Protein AF-A0A3R5Z0T9-F1 (afdb_monomer)

Nearest PDB structures (foldseek):
  1n91-assembly1_A  TM=8.527E-01  e=8.417E-07  Escherichia coli O157:H7 str. EDL933
  1yh5-assembly1_A  TM=7.410E-01  e=4.390E-05  Escherichia coli O157:H7 str. EDL933
  8rua-assembly1_A  TM=6.007E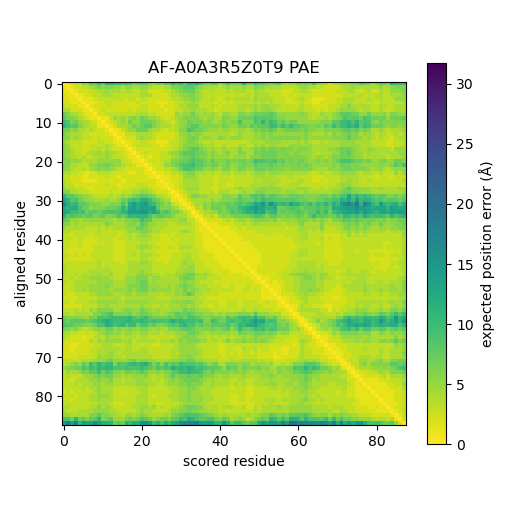-01  e=2.132E+00  Rhizobium etli
  8rug-assembly1_B  TM=5.991E-01  e=3.898E+00  Rhizobium etli
  8rua-assembly1_B  TM=6.017E-01  e=3.898E+00  Rhizobium etli

Radius of gyration: 11.54 Å; Cα contacts (8 Å, |Δi|>4): 164; chains: 1; bounding box: 27×25×27 Å

Organism: NCBI:txid139438

Solvent-accessible surface area (backbone atoms only — not comparable to full-atom values): 4859 Å² total; per-residue (Å²): 85,80,49,67,34,34,51,41,68,69,32,96,58,62,24,43,67,58,71,49,96,94,24,53,20,33,30,26,49,20,65,102,50,91,64,33,57,53,54,37,48,34,52,50,49,18,66,55,71,73,44,58,59,87,36,37,44,76,79,41,38,93,90,47,50,54,30,33,34,34,37,68,60,102,65,54,72,65,56,53,52,49,46,41,59,76,41,92

Mean predicted aligned error: 4.46 Å

InterPro domains:
  IPR003746 Protein of unknown function DUF167 [MF_00634] (1-86)
  IPR003746 Protein of unknown function DUF167 [PF02594] (3-72)
  IPR003746 Protein of unknown function DUF167 [PTHR13420] (3-87)
  IPR003746 Protein of unknown function DUF167 [SM01152] (1-73)
  IPR003746 Protein of unknown function DUF167 [TIGR00251] (1-71)
  IPR036591 YggU-like superfamily [G3DSA:3.30.1200.10] (1-87)
  IPR036591 YggU-like superfamily [SSF69786] (3-73)

Structure (mmCIF, N/CA/C/O backbone):
data_AF-A0A3R5Z0T9-F1
#
_entry.id   AF-A0A3R5Z0T9-F1
#
loop_
_atom_site.group_PDB
_atom_site.id
_atom_site.type_symbol
_atom_site.label_atom_id
_atom_site.label_alt_id
_atom_site.label_comp_id
_atom_site.label_asym_id
_atom_site.label_entity_id
_atom_site.label_seq_id
_atom_site.pdbx_PDB_ins_code
_atom_site.Cartn_x
_atom_site.Cartn_y
_atom_site.Cartn_z
_atom_site.occupancy
_atom_site.B_iso_or_equiv
_atom_site.auth_seq_id
_atom_site.auth_comp_id
_atom_site.auth_asym_id
_atom_site.auth_atom_id
_atom_site.pdbx_PDB_model_num
ATOM 1 N N . MET A 1 1 ? -13.350 9.317 -3.297 1.00 87.75 1 MET A N 1
ATOM 2 C CA . MET A 1 1 ? -12.365 10.385 -2.986 1.00 87.75 1 MET A CA 1
ATOM 3 C C . MET A 1 1 ? -11.029 10.101 -3.668 1.00 87.75 1 MET A C 1
ATOM 5 O O . MET A 1 1 ? -10.703 8.933 -3.825 1.00 87.75 1 MET A O 1
ATOM 9 N N . LYS A 1 2 ? -10.257 11.118 -4.088 1.00 90.19 2 LYS A N 1
ATOM 10 C CA . LYS A 1 2 ? -8.962 10.930 -4.778 1.00 90.19 2 LYS A CA 1
ATOM 11 C C . LYS A 1 2 ? -7.784 11.221 -3.846 1.00 90.19 2 LYS A C 1
ATOM 13 O O . LYS A 1 2 ? -7.793 12.235 -3.164 1.00 90.19 2 LYS A O 1
ATOM 18 N N . PHE A 1 3 ? -6.774 10.355 -3.849 1.00 90.12 3 PHE A N 1
ATOM 19 C CA . PHE A 1 3 ? -5.580 10.445 -3.010 1.00 90.12 3 PHE A CA 1
ATOM 20 C C . PHE A 1 3 ? -4.312 10.252 -3.849 1.00 90.12 3 PHE A C 1
ATOM 22 O O . PHE A 1 3 ? -4.218 9.323 -4.656 1.00 90.12 3 PHE A O 1
ATOM 29 N N . HIS A 1 4 ? -3.334 11.144 -3.689 1.00 91.19 4 HIS A N 1
ATOM 30 C CA . HIS A 1 4 ? -2.120 11.170 -4.509 1.00 91.19 4 HIS A CA 1
ATOM 31 C C . HIS A 1 4 ? -0.920 10.630 -3.741 1.00 91.19 4 HIS A C 1
ATOM 33 O O . HIS A 1 4 ? -0.568 11.144 -2.683 1.00 91.19 4 HIS A O 1
ATOM 39 N N . VAL A 1 5 ? -0.246 9.628 -4.307 1.00 90.38 5 VAL A N 1
ATOM 40 C CA . VAL A 1 5 ? 0.899 8.980 -3.658 1.00 90.38 5 VAL A CA 1
ATOM 41 C C . VAL A 1 5 ? 2.042 8.705 -4.610 1.00 90.38 5 VAL A C 1
ATOM 43 O O . VAL A 1 5 ? 1.857 8.519 -5.815 1.00 90.38 5 VAL A O 1
ATOM 46 N N . TYR A 1 6 ? 3.241 8.643 -4.041 1.00 91.12 6 TYR A N 1
ATOM 47 C CA . TYR A 1 6 ? 4.434 8.209 -4.744 1.00 91.12 6 TYR A CA 1
ATOM 48 C C . TYR A 1 6 ? 4.732 6.746 -4.413 1.00 91.12 6 TYR A C 1
ATOM 50 O O . TYR A 1 6 ? 4.976 6.389 -3.263 1.00 91.12 6 TYR A O 1
ATOM 58 N N . ILE A 1 7 ? 4.726 5.888 -5.427 1.00 89.50 7 ILE A N 1
ATOM 59 C CA . ILE A 1 7 ? 4.949 4.452 -5.307 1.00 89.50 7 ILE A CA 1
ATOM 60 C C . ILE A 1 7 ? 6.379 4.109 -5.710 1.00 89.50 7 ILE A C 1
ATOM 62 O O . ILE A 1 7 ? 6.802 4.338 -6.844 1.00 89.50 7 ILE A O 1
ATOM 66 N N . GLN A 1 8 ? 7.105 3.482 -4.789 1.00 88.69 8 GLN A N 1
ATOM 67 C CA . GLN A 1 8 ? 8.413 2.892 -5.037 1.00 88.69 8 GLN A CA 1
ATOM 68 C C . GLN A 1 8 ? 8.287 1.356 -5.094 1.00 88.69 8 GLN A C 1
ATOM 70 O O . GLN A 1 8 ? 8.191 0.716 -4.041 1.00 88.69 8 GLN A O 1
ATOM 75 N N . PRO A 1 9 ? 8.254 0.747 -6.295 1.00 85.81 9 PRO A N 1
ATOM 76 C CA . PRO A 1 9 ? 8.229 -0.708 -6.444 1.00 85.81 9 PRO A CA 1
ATOM 77 C C . PRO A 1 9 ? 9.588 -1.343 -6.097 1.00 85.81 9 PRO A C 1
ATOM 79 O O . PRO A 1 9 ? 10.592 -0.646 -5.945 1.00 85.81 9 PRO A O 1
ATOM 82 N N . GLY A 1 10 ? 9.623 -2.676 -5.988 1.00 82.62 10 GLY A N 1
ATOM 83 C CA . GLY A 1 10 ? 10.857 -3.443 -5.756 1.00 82.62 10 GLY A CA 1
ATOM 84 C C . GLY A 1 10 ? 11.343 -3.472 -4.303 1.00 82.62 10 GLY A C 1
ATOM 85 O O . GLY A 1 10 ? 12.493 -3.813 -4.039 1.00 82.62 10 GLY A O 1
ATOM 86 N N . ALA A 1 11 ? 10.495 -3.114 -3.338 1.00 84.88 11 ALA A N 1
ATOM 87 C CA . ALA A 1 11 ? 10.861 -3.183 -1.927 1.00 84.88 11 ALA A CA 1
ATOM 88 C C . ALA A 1 11 ? 10.706 -4.603 -1.360 1.00 84.88 11 ALA A C 1
ATOM 90 O O . ALA A 1 11 ? 9.798 -5.335 -1.738 1.00 84.88 11 ALA A O 1
ATOM 91 N N . LYS A 1 12 ? 11.533 -4.979 -0.373 1.00 82.69 12 LYS A N 1
ATOM 92 C CA . LYS A 1 12 ? 11.384 -6.267 0.339 1.00 82.69 12 LYS A CA 1
ATOM 93 C C . LYS A 1 12 ? 10.072 -6.369 1.130 1.00 82.69 12 LYS A C 1
ATOM 95 O O . LYS A 1 12 ? 9.569 -7.466 1.347 1.00 82.69 12 LYS A O 1
ATOM 100 N N . LYS A 1 13 ? 9.537 -5.237 1.598 1.00 84.62 13 LYS A N 1
ATOM 101 C CA . LYS A 1 13 ? 8.284 -5.139 2.361 1.00 84.62 13 LYS A CA 1
ATOM 102 C C . LYS A 1 13 ? 7.507 -3.904 1.916 1.00 84.62 13 LYS A C 1
ATOM 104 O O . LYS A 1 13 ? 8.117 -2.864 1.662 1.00 84.62 13 LYS A O 1
ATOM 109 N N . SER A 1 14 ? 6.181 -4.017 1.860 1.00 89.12 14 SER A N 1
ATOM 110 C CA . SER A 1 14 ? 5.295 -2.881 1.588 1.00 89.12 14 SER A CA 1
ATOM 111 C C . SER A 1 14 ? 5.066 -2.053 2.851 1.00 89.12 14 SER A C 1
ATOM 113 O O . SER A 1 14 ? 4.780 -2.630 3.899 1.00 89.12 14 SER A O 1
ATOM 115 N N . GLY A 1 15 ? 5.159 -0.729 2.756 1.00 90.31 15 GLY A N 1
ATOM 116 C CA . GLY A 1 15 ? 4.984 0.164 3.900 1.00 90.31 15 GLY A CA 1
ATOM 117 C C . GLY A 1 15 ? 5.129 1.640 3.553 1.00 90.31 15 GLY A C 1
ATOM 118 O O . GLY A 1 15 ? 5.490 2.000 2.429 1.00 90.31 15 GLY A O 1
ATOM 119 N N . TYR A 1 16 ? 4.876 2.493 4.540 1.00 91.25 16 TYR A N 1
ATOM 120 C CA . TYR A 1 16 ? 5.231 3.906 4.448 1.00 91.25 16 TYR A CA 1
ATOM 121 C C . TYR A 1 16 ? 6.758 4.063 4.394 1.00 91.25 16 TYR A C 1
ATOM 123 O O . TYR A 1 16 ? 7.510 3.304 5.010 1.00 91.25 16 TYR A O 1
ATOM 131 N N . ALA A 1 17 ? 7.234 5.013 3.598 1.00 89.94 17 ALA A N 1
ATOM 132 C CA . ALA A 1 17 ? 8.656 5.293 3.421 1.00 89.94 17 ALA A CA 1
ATOM 133 C C . ALA A 1 17 ? 8.947 6.800 3.457 1.00 89.94 17 ALA A C 1
ATOM 135 O O . ALA A 1 17 ? 9.913 7.258 2.848 1.00 89.94 17 ALA A O 1
ATOM 136 N N . GLY A 1 18 ? 8.112 7.552 4.178 1.00 90.00 18 GLY A N 1
ATOM 137 C CA . GLY A 1 18 ? 8.233 8.996 4.333 1.00 90.00 18 GLY A CA 1
ATOM 138 C C . GLY A 1 18 ? 7.402 9.771 3.320 1.00 90.00 18 GLY A C 1
ATOM 139 O O . GLY A 1 18 ? 6.454 9.257 2.729 1.00 90.00 18 GLY A O 1
ATOM 140 N N . GLU A 1 19 ? 7.778 11.024 3.128 1.00 89.62 19 GLU A N 1
ATOM 141 C CA . GLU A 1 19 ? 7.196 11.907 2.128 1.00 89.62 19 GLU A CA 1
ATOM 142 C C . GLU A 1 19 ? 8.209 12.124 1.000 1.00 89.62 19 GLU A C 1
ATOM 144 O O . GLU A 1 19 ? 9.421 12.130 1.224 1.00 89.62 19 GLU A O 1
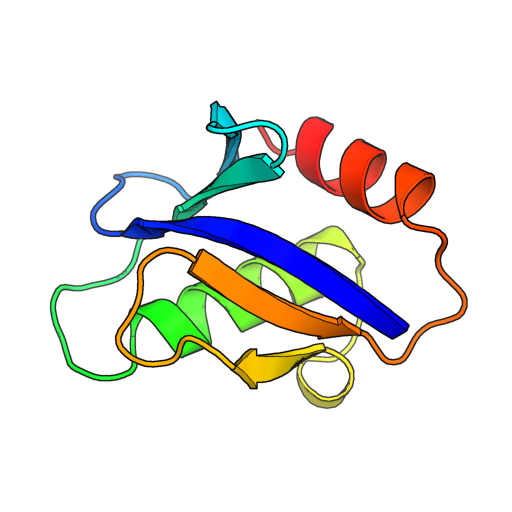ATOM 149 N N . PHE A 1 20 ? 7.726 12.248 -0.228 1.00 88.38 20 PHE A N 1
ATOM 150 C CA . PHE A 1 20 ? 8.535 12.562 -1.395 1.00 88.38 20 PHE A CA 1
ATOM 151 C C . PHE A 1 20 ? 7.778 13.561 -2.252 1.00 88.38 20 PHE A C 1
ATOM 153 O O . PHE A 1 20 ? 6.646 13.286 -2.651 1.00 88.38 20 PHE A O 1
ATOM 160 N N . ASP A 1 21 ? 8.407 14.700 -2.532 1.00 85.81 21 ASP A N 1
ATOM 161 C CA . ASP A 1 21 ? 7.823 15.753 -3.369 1.00 85.81 21 ASP A CA 1
ATOM 162 C C . ASP A 1 21 ? 6.457 16.247 -2.836 1.00 85.81 21 ASP A C 1
ATOM 164 O O . ASP A 1 21 ? 5.482 16.384 -3.574 1.00 85.81 21 ASP A O 1
ATOM 168 N N . GLY A 1 22 ? 6.347 16.405 -1.510 1.00 84.94 22 GLY A N 1
ATOM 169 C CA . GLY A 1 22 ? 5.106 16.815 -0.839 1.00 84.94 22 GLY A CA 1
ATOM 170 C C . GLY A 1 22 ? 3.991 15.759 -0.833 1.00 84.94 22 GLY A C 1
ATOM 171 O O . GLY A 1 22 ? 2.836 16.089 -0.577 1.00 84.94 22 GLY A O 1
ATOM 172 N N . LYS A 1 23 ? 4.290 14.494 -1.168 1.00 86.81 23 LYS A N 1
ATOM 173 C CA . LYS A 1 23 ? 3.313 13.391 -1.232 1.00 86.81 23 LYS A CA 1
ATOM 174 C C . LYS A 1 23 ? 3.769 12.186 -0.427 1.00 86.81 23 LYS A C 1
ATOM 176 O O . LYS A 1 23 ? 4.957 11.873 -0.363 1.00 86.81 23 LYS A O 1
ATOM 181 N N . ALA A 1 24 ? 2.817 11.432 0.117 1.00 89.62 24 ALA A N 1
ATOM 182 C CA . ALA A 1 24 ? 3.118 10.200 0.837 1.00 89.62 24 ALA A CA 1
ATOM 183 C C . ALA A 1 24 ? 3.853 9.200 -0.071 1.00 89.62 24 ALA A C 1
ATOM 185 O O . ALA A 1 24 ? 3.342 8.775 -1.115 1.00 89.62 24 ALA A O 1
ATOM 186 N N . LYS A 1 25 ? 5.058 8.808 0.344 1.00 91.88 25 LYS A N 1
ATOM 187 C CA . LYS A 1 25 ? 5.887 7.824 -0.341 1.00 91.88 25 LYS A CA 1
ATOM 188 C C . LYS A 1 25 ? 5.623 6.442 0.239 1.00 91.88 25 LYS A C 1
ATOM 190 O O . LYS A 1 25 ? 5.891 6.167 1.406 1.00 91.88 25 LYS A O 1
ATOM 195 N N . ILE A 1 26 ? 5.131 5.549 -0.610 1.00 90.94 26 ILE A N 1
ATOM 196 C CA . ILE A 1 26 ? 4.824 4.160 -0.282 1.00 90.94 26 ILE A CA 1
ATOM 197 C C . ILE A 1 26 ? 5.802 3.264 -1.021 1.00 90.94 26 ILE A C 1
ATOM 199 O O . ILE A 1 26 ? 5.879 3.274 -2.250 1.00 90.94 26 ILE A O 1
ATOM 203 N N . LYS A 1 27 ? 6.531 2.440 -0.277 1.00 91.12 27 LYS A N 1
ATOM 204 C CA . LYS A 1 27 ? 7.291 1.335 -0.859 1.00 91.12 27 LYS A CA 1
ATOM 205 C C . LYS A 1 27 ? 6.355 0.136 -0.981 1.00 91.12 27 LYS A C 1
ATOM 207 O O . LYS A 1 27 ? 5.626 -0.165 -0.039 1.00 91.12 27 LYS A O 1
ATOM 212 N N . VAL A 1 28 ? 6.352 -0.545 -2.121 1.00 89.25 28 VAL A N 1
ATOM 213 C CA . VAL A 1 28 ? 5.558 -1.766 -2.311 1.00 89.25 28 VAL A CA 1
ATOM 214 C C . VAL A 1 28 ? 6.445 -2.915 -2.759 1.00 89.25 28 VAL A C 1
ATOM 216 O O . VAL A 1 28 ? 7.305 -2.765 -3.632 1.00 89.25 28 VAL A O 1
ATOM 219 N N . ALA A 1 29 ? 6.222 -4.076 -2.152 1.00 87.88 29 ALA A N 1
ATOM 220 C CA . ALA A 1 29 ? 6.758 -5.336 -2.629 1.00 87.88 29 ALA A CA 1
ATOM 221 C C . ALA A 1 29 ? 5.946 -5.769 -3.851 1.00 87.88 29 ALA A C 1
ATOM 223 O O . ALA A 1 29 ? 4.906 -6.413 -3.732 1.00 87.88 29 ALA A O 1
ATOM 224 N N . ALA A 1 30 ? 6.398 -5.333 -5.023 1.00 83.19 30 ALA A N 1
ATOM 225 C CA . ALA A 1 30 ? 5.821 -5.693 -6.306 1.00 83.19 30 ALA A CA 1
ATOM 226 C C . ALA A 1 30 ? 6.914 -6.310 -7.191 1.00 83.19 30 ALA A C 1
ATOM 228 O O . ALA A 1 30 ? 7.990 -5.708 -7.291 1.00 83.19 30 ALA A O 1
ATOM 229 N N . PRO A 1 31 ? 6.666 -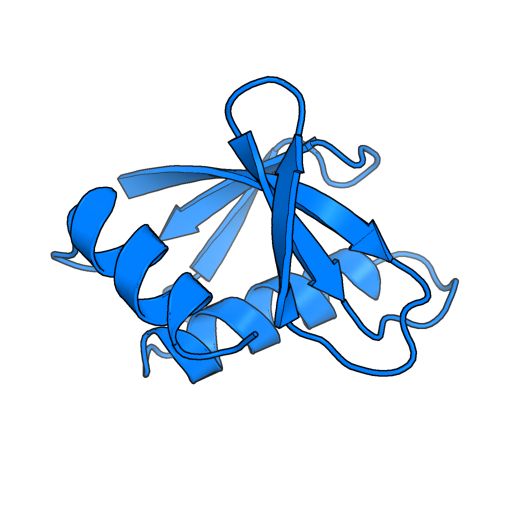7.474 -7.819 1.00 75.56 31 PRO A N 1
ATOM 230 C CA . PRO A 1 31 ? 7.557 -7.999 -8.847 1.00 75.56 31 PRO A CA 1
ATOM 231 C C . PRO A 1 31 ? 7.655 -7.030 -10.040 1.00 75.56 31 PRO A C 1
ATOM 233 O O . PRO A 1 31 ? 6.719 -6.260 -10.276 1.00 75.56 31 PRO A O 1
ATOM 236 N N . PRO A 1 32 ? 8.761 -7.061 -10.809 1.00 68.56 32 PRO A N 1
ATOM 237 C CA . PRO A 1 32 ? 8.989 -6.200 -11.972 1.00 68.56 32 PRO A CA 1
ATOM 238 C C . PRO A 1 32 ? 8.193 -6.676 -13.202 1.00 68.56 32 PRO A C 1
ATOM 240 O O . PRO A 1 32 ? 8.722 -6.752 -14.303 1.00 68.56 32 PRO A O 1
ATOM 243 N N . VAL A 1 33 ? 6.929 -7.046 -13.007 1.00 76.94 33 VAL A N 1
ATOM 244 C CA . VAL A 1 33 ? 6.013 -7.450 -14.077 1.00 76.94 33 VAL A CA 1
ATOM 245 C C . VAL A 1 33 ? 4.950 -6.374 -14.264 1.00 76.94 33 VAL A C 1
ATOM 247 O O . VAL A 1 33 ? 4.563 -5.683 -13.312 1.00 76.94 33 VAL A O 1
ATOM 250 N N . GLU A 1 34 ? 4.486 -6.219 -15.498 1.00 67.69 34 GLU A N 1
ATOM 251 C CA . GLU A 1 34 ? 3.496 -5.209 -15.854 1.00 67.69 34 GLU A CA 1
ATOM 252 C C . GLU A 1 34 ? 2.212 -5.390 -15.026 1.00 67.69 34 GLU A C 1
ATOM 254 O O . GLU A 1 34 ? 1.710 -6.497 -14.840 1.00 67.69 34 GLU A O 1
ATOM 259 N N . GLY A 1 35 ? 1.720 -4.304 -14.425 1.00 74.50 35 GLY A N 1
ATOM 260 C CA . GLY A 1 35 ? 0.523 -4.328 -13.576 1.00 74.50 35 GLY A CA 1
ATOM 261 C C . GLY A 1 35 ? 0.716 -4.819 -12.132 1.00 74.50 35 GLY A C 1
ATOM 262 O O . GLY A 1 35 ? -0.120 -4.501 -11.283 1.00 74.50 35 GLY A O 1
ATOM 263 N N . ALA A 1 36 ? 1.823 -5.477 -11.767 1.00 81.25 36 ALA A N 1
ATOM 264 C CA . ALA A 1 36 ? 2.022 -5.931 -10.381 1.00 81.25 36 ALA A CA 1
ATOM 265 C C . ALA A 1 36 ? 2.152 -4.780 -9.376 1.00 81.25 36 ALA A C 1
ATOM 267 O O . ALA A 1 36 ? 1.679 -4.875 -8.243 1.00 81.25 36 ALA A O 1
ATOM 268 N N . ALA A 1 37 ? 2.732 -3.653 -9.793 1.00 80.69 37 ALA A N 1
ATOM 269 C CA . ALA A 1 37 ? 2.761 -2.447 -8.973 1.00 80.69 37 ALA A CA 1
ATOM 270 C C . ALA A 1 37 ? 1.360 -1.846 -8.759 1.00 80.69 37 ALA A C 1
ATOM 272 O O . ALA A 1 37 ? 1.166 -1.092 -7.811 1.00 80.69 37 ALA A O 1
ATOM 273 N N . ASN A 1 38 ? 0.387 -2.115 -9.634 1.00 84.75 38 ASN A N 1
ATOM 274 C CA . ASN A 1 38 ? -0.996 -1.668 -9.448 1.00 84.75 38 ASN A CA 1
ATOM 275 C C . ASN A 1 38 ? -1.687 -2.539 -8.398 1.00 84.75 38 ASN A C 1
ATOM 277 O O . ASN A 1 38 ? -2.194 -2.014 -7.407 1.00 84.75 38 ASN A O 1
ATOM 281 N N . ASP A 1 39 ? -1.617 -3.862 -8.561 1.00 87.00 39 ASP A N 1
ATOM 282 C CA . ASP A 1 39 ? -2.213 -4.815 -7.619 1.00 87.00 39 ASP A CA 1
ATOM 283 C C . ASP A 1 39 ? -1.604 -4.689 -6.214 1.00 87.00 39 ASP A C 1
ATOM 285 O O . ASP A 1 39 ? -2.334 -4.638 -5.224 1.00 87.00 39 ASP A O 1
ATOM 289 N N . ALA A 1 40 ? -0.279 -4.535 -6.105 1.00 88.81 40 ALA A N 1
ATOM 290 C CA . ALA A 1 40 ? 0.392 -4.366 -4.818 1.00 88.81 40 ALA A CA 1
ATOM 291 C C . ALA A 1 40 ? -0.066 -3.102 -4.072 1.00 88.81 40 ALA A C 1
ATOM 293 O O . ALA A 1 40 ? -0.227 -3.134 -2.851 1.00 88.81 40 ALA A O 1
ATOM 294 N N . VAL A 1 41 ? -0.308 -2.005 -4.796 1.00 88.50 41 VAL A N 1
ATOM 295 C CA . VAL A 1 41 ? -0.826 -0.760 -4.215 1.00 88.50 41 VAL A CA 1
ATOM 296 C C . VAL A 1 41 ? -2.264 -0.961 -3.756 1.00 88.50 41 VAL A C 1
ATOM 298 O O . VAL A 1 41 ? -2.550 -0.751 -2.582 1.00 88.50 41 VAL A O 1
ATOM 301 N N . VAL A 1 42 ? -3.150 -1.458 -4.623 1.00 90.25 42 VAL A N 1
ATOM 302 C CA . VAL A 1 42 ? -4.552 -1.724 -4.258 1.00 90.25 42 VAL A CA 1
ATOM 303 C C . VAL A 1 42 ? -4.631 -2.633 -3.028 1.00 90.25 42 VAL A C 1
ATOM 305 O O . VAL A 1 42 ? -5.330 -2.315 -2.069 1.00 90.25 42 VAL A O 1
ATOM 308 N N . ARG A 1 43 ? -3.845 -3.719 -2.986 1.00 89.56 43 ARG A N 1
A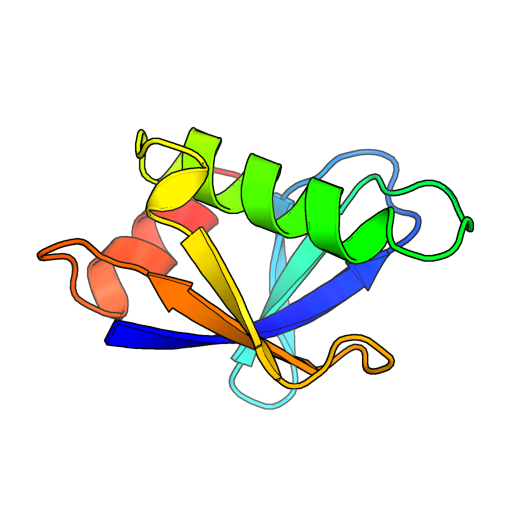TOM 309 C CA . ARG A 1 43 ? -3.769 -4.613 -1.819 1.00 89.56 43 ARG A CA 1
ATOM 310 C C . ARG A 1 43 ? -3.247 -3.919 -0.567 1.00 89.56 43 ARG A C 1
ATOM 312 O O . ARG A 1 43 ? -3.767 -4.179 0.518 1.00 89.56 43 ARG A O 1
ATOM 319 N N . PHE A 1 44 ? -2.219 -3.082 -0.690 1.00 90.25 44 PHE A N 1
ATOM 320 C CA . PHE A 1 44 ? -1.650 -2.359 0.443 1.00 90.25 44 PHE A CA 1
ATOM 321 C C . PHE A 1 44 ? -2.682 -1.420 1.073 1.00 90.25 44 PHE A C 1
ATOM 323 O O . PHE A 1 44 ? -2.887 -1.472 2.286 1.00 90.25 44 PHE A O 1
ATOM 330 N N . PHE A 1 45 ? -3.375 -0.623 0.260 1.00 89.75 45 PHE A N 1
ATOM 331 C CA . PHE A 1 45 ? -4.387 0.321 0.732 1.00 89.75 45 PHE A CA 1
ATOM 332 C C . PHE A 1 45 ? -5.626 -0.397 1.266 1.00 89.75 45 PHE A C 1
ATOM 334 O O . PHE A 1 45 ? -6.021 -0.134 2.398 1.00 89.75 45 PHE A O 1
ATOM 341 N N . ALA A 1 46 ? -6.163 -1.381 0.538 1.00 91.69 46 ALA A N 1
ATOM 342 C CA . ALA A 1 46 ? -7.296 -2.189 0.993 1.00 91.69 46 ALA A CA 1
ATOM 343 C C . ALA A 1 46 ? -7.025 -2.827 2.369 1.00 91.69 46 ALA A C 1
ATOM 345 O O . ALA A 1 46 ? -7.827 -2.710 3.293 1.00 91.69 46 ALA A O 1
ATOM 346 N N . LYS A 1 47 ? -5.839 -3.425 2.566 1.00 90.25 47 LYS A N 1
ATOM 347 C CA . LYS A 1 47 ? -5.464 -4.037 3.853 1.00 90.25 47 LYS A CA 1
ATOM 348 C C . LYS A 1 47 ? -5.225 -3.007 4.961 1.00 90.25 47 LYS A C 1
ATOM 350 O O . LYS A 1 47 ? -5.317 -3.356 6.136 1.00 90.25 47 LYS A O 1
ATOM 355 N N . THR A 1 48 ? -4.812 -1.790 4.621 1.00 90.38 48 THR A N 1
ATOM 356 C CA . THR A 1 48 ? -4.476 -0.729 5.590 1.00 90.38 48 THR A CA 1
ATOM 357 C C . THR A 1 48 ? -5.718 -0.013 6.078 1.00 90.38 48 THR A C 1
ATOM 359 O O . THR A 1 48 ? -5.887 0.148 7.281 1.00 90.38 48 THR A O 1
ATOM 362 N N . LEU A 1 49 ? -6.621 0.297 5.156 1.00 89.88 49 LEU A N 1
ATOM 363 C CA . LEU A 1 49 ? -7.896 0.942 5.437 1.00 89.88 49 LEU A CA 1
ATOM 364 C C . LEU A 1 49 ? -8.989 -0.061 5.840 1.00 89.88 49 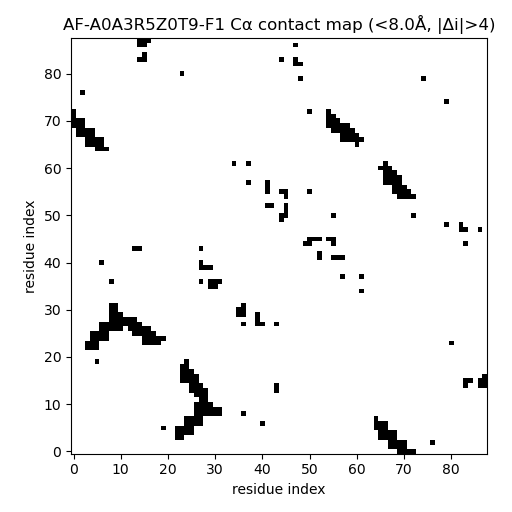LEU A C 1
ATOM 366 O O . LEU A 1 49 ? -10.097 0.343 6.159 1.00 89.88 49 LEU A O 1
ATOM 370 N N . LYS A 1 50 ? -8.683 -1.370 5.833 1.00 89.62 50 LYS A N 1
ATOM 371 C CA . LYS A 1 50 ? -9.646 -2.467 6.056 1.00 89.62 50 LYS A CA 1
ATOM 372 C C . LYS A 1 50 ? -10.859 -2.382 5.115 1.00 89.62 50 LYS A C 1
ATOM 374 O O . LYS A 1 50 ? -11.977 -2.703 5.499 1.00 89.62 50 LYS A O 1
ATOM 379 N N . LEU A 1 51 ? -10.610 -1.978 3.873 1.00 90.88 51 LEU A N 1
ATOM 380 C CA . LEU A 1 51 ? -11.615 -1.831 2.825 1.00 90.88 51 LEU A CA 1
ATOM 381 C C . LEU A 1 51 ? -11.552 -3.001 1.835 1.00 90.88 51 LEU A C 1
ATOM 383 O O . LEU A 1 51 ? -10.489 -3.611 1.661 1.00 90.88 51 LEU A O 1
ATOM 387 N N . PRO A 1 52 ? -12.660 -3.317 1.142 1.00 91.00 52 PRO A N 1
ATOM 388 C CA . PRO A 1 52 ? -12.624 -4.270 0.043 1.00 91.00 52 PRO A CA 1
ATOM 389 C C . PRO A 1 52 ? -11.769 -3.726 -1.111 1.00 91.00 52 PRO A C 1
ATOM 391 O O . PRO A 1 52 ? -11.692 -2.522 -1.342 1.00 91.00 52 PRO A O 1
ATOM 394 N N . LYS A 1 53 ? -11.146 -4.618 -1.894 1.00 88.19 53 LYS A N 1
ATOM 395 C CA . LYS A 1 53 ? -10.328 -4.216 -3.058 1.00 88.19 53 LYS A CA 1
ATOM 396 C C . LYS A 1 53 ? -11.117 -3.403 -4.090 1.00 88.19 53 LYS A C 1
ATOM 398 O O . LYS A 1 53 ? -10.528 -2.586 -4.780 1.00 88.19 53 LYS A O 1
ATOM 403 N N . SER A 1 54 ? -12.426 -3.629 -4.195 1.00 90.19 54 SER A N 1
ATOM 404 C CA . SER A 1 54 ? -13.319 -2.875 -5.080 1.00 90.19 54 SER A CA 1
ATOM 405 C C . SER A 1 54 ? -13.419 -1.395 -4.710 1.00 90.19 54 SER A C 1
ATOM 407 O O . SER A 1 54 ? -13.624 -0.581 -5.603 1.00 90.19 54 SER A O 1
ATOM 409 N N . ALA A 1 55 ? -13.226 -1.054 -3.432 1.00 90.69 55 ALA A N 1
ATOM 410 C CA . ALA A 1 55 ? -13.260 0.319 -2.939 1.00 90.69 55 ALA A CA 1
ATOM 411 C C . ALA A 1 55 ? -11.948 1.080 -3.181 1.00 90.69 55 ALA A C 1
ATOM 413 O O . ALA A 1 55 ? -11.870 2.260 -2.868 1.00 90.69 55 ALA A O 1
ATOM 414 N N . VAL A 1 56 ? -10.901 0.436 -3.711 1.00 92.00 56 VAL A N 1
ATOM 415 C CA . VAL A 1 56 ? -9.632 1.100 -4.032 1.00 92.00 56 VAL A CA 1
ATOM 416 C C . VAL A 1 56 ? -9.303 0.878 -5.501 1.00 92.00 56 VAL A C 1
ATOM 418 O O . VAL A 1 56 ? -9.016 -0.239 -5.930 1.00 92.00 56 VAL A O 1
ATOM 421 N N . ARG A 1 57 ? -9.285 1.956 -6.280 1.00 89.56 57 ARG A N 1
ATOM 422 C CA . ARG A 1 57 ? -8.931 1.941 -7.704 1.00 89.56 57 ARG A CA 1
ATOM 423 C C . ARG A 1 57 ? -7.800 2.903 -8.005 1.00 89.56 57 ARG A C 1
ATOM 425 O O . ARG A 1 57 ? -7.565 3.854 -7.277 1.00 89.56 57 ARG A O 1
ATOM 432 N N . ILE A 1 58 ? -7.078 2.652 -9.090 1.00 89.75 58 ILE A N 1
ATOM 433 C CA . ILE A 1 58 ? -6.077 3.587 -9.612 1.00 89.75 58 ILE A CA 1
ATOM 434 C C . ILE A 1 58 ? -6.735 4.325 -10.773 1.00 89.75 58 ILE A C 1
ATOM 436 O O . ILE A 1 58 ? -7.015 3.712 -11.799 1.00 89.75 58 ILE A O 1
ATOM 440 N N . CYS A 1 59 ? -6.988 5.623 -10.612 1.00 88.75 59 CYS A N 1
ATOM 441 C CA . CYS A 1 59 ? -7.550 6.460 -11.674 1.00 88.75 59 CYS A CA 1
ATOM 442 C C . CYS A 1 59 ? -6.485 6.946 -12.658 1.00 88.75 59 CYS A C 1
ATOM 444 O O . CYS A 1 59 ? -6.786 7.140 -13.831 1.00 88.75 59 CYS A O 1
ATOM 446 N N . ALA A 1 60 ? -5.253 7.176 -12.194 1.00 85.00 60 ALA A N 1
ATOM 447 C CA . ALA A 1 60 ? -4.178 7.695 -13.036 1.00 85.00 60 ALA A CA 1
ATOM 448 C C . ALA A 1 60 ? -2.795 7.246 -12.548 1.00 85.00 60 ALA A C 1
ATOM 450 O O . ALA A 1 60 ? -2.611 6.888 -11.381 1.00 85.00 60 ALA A O 1
ATOM 451 N N . GLY A 1 61 ? -1.812 7.290 -13.452 1.00 79.06 61 GLY A N 1
ATOM 452 C CA . GLY A 1 61 ? -0.425 6.945 -13.138 1.00 79.06 61 GLY A CA 1
ATOM 453 C C . GLY A 1 61 ? -0.107 5.450 -13.206 1.00 79.06 61 GLY A C 1
ATOM 454 O O . GLY A 1 61 ? 0.789 4.985 -12.514 1.00 79.06 61 GLY A O 1
ATOM 455 N N . GLY A 1 62 ? -0.814 4.675 -14.037 1.00 71.44 62 GLY A N 1
ATOM 456 C CA . GLY A 1 62 ? -0.562 3.234 -14.195 1.00 71.44 62 GLY A CA 1
ATOM 457 C C . GLY A 1 62 ? 0.865 2.885 -14.649 1.00 71.44 62 GLY A C 1
ATOM 458 O O . GLY A 1 62 ? 1.386 1.846 -14.252 1.00 71.44 62 GLY A O 1
ATOM 459 N N . LEU A 1 63 ? 1.503 3.779 -15.413 1.00 73.06 63 LEU A N 1
ATOM 460 C CA . LEU A 1 63 ? 2.883 3.662 -15.913 1.00 73.06 63 LEU A CA 1
ATOM 461 C C . LEU A 1 63 ? 3.885 4.529 -15.125 1.00 73.06 63 LEU A C 1
ATOM 463 O O . LEU A 1 63 ? 5.091 4.450 -15.347 1.00 73.06 63 LEU A O 1
ATOM 467 N N . SER A 1 64 ? 3.396 5.348 -14.190 1.00 81.88 64 SER A N 1
ATOM 468 C CA . SER A 1 64 ? 4.192 6.331 -13.455 1.00 81.88 64 SER A CA 1
ATOM 469 C C . SER A 1 64 ? 4.355 5.933 -11.990 1.00 81.88 64 SER A C 1
ATOM 471 O O . SER A 1 64 ? 3.543 5.217 -11.405 1.00 81.88 64 SER A O 1
ATOM 473 N 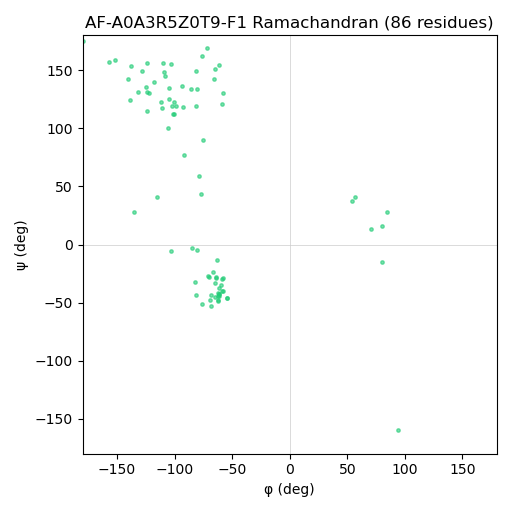N . ARG A 1 65 ? 5.412 6.441 -11.350 1.00 84.50 65 ARG A N 1
ATOM 474 C CA . ARG A 1 65 ? 5.593 6.290 -9.895 1.00 84.50 65 ARG A CA 1
ATOM 475 C C . ARG A 1 65 ? 4.593 7.128 -9.102 1.00 84.50 65 ARG A C 1
ATOM 477 O O . ARG A 1 65 ? 4.230 6.756 -7.995 1.00 84.50 65 ARG A O 1
ATOM 484 N N . HIS A 1 66 ? 4.116 8.229 -9.673 1.00 88.31 66 HIS A N 1
ATOM 485 C CA . HIS A 1 66 ? 3.021 9.007 -9.105 1.00 88.31 66 HIS A CA 1
ATOM 486 C C . HIS A 1 66 ? 1.699 8.352 -9.482 1.00 88.31 66 HIS A C 1
ATOM 488 O O . HIS A 1 66 ? 1.394 8.246 -10.669 1.00 88.31 66 HIS A O 1
ATOM 494 N N . LYS A 1 67 ? 0.927 7.928 -8.481 1.00 87.25 67 LYS A N 1
ATOM 495 C CA . LYS A 1 67 ? -0.389 7.319 -8.678 1.00 87.25 67 LYS A CA 1
ATOM 496 C C . LYS A 1 67 ? -1.476 8.147 -8.024 1.00 87.25 67 LYS A C 1
ATOM 498 O O . LYS A 1 67 ? -1.320 8.610 -6.893 1.00 87.25 67 LYS A O 1
ATOM 503 N N . THR A 1 68 ? -2.594 8.256 -8.729 1.00 90.81 68 THR A N 1
ATOM 504 C CA . THR A 1 68 ? -3.845 8.780 -8.188 1.00 90.81 68 THR A CA 1
ATOM 505 C C . THR A 1 68 ? -4.747 7.601 -7.882 1.00 90.81 68 THR A C 1
ATOM 507 O O . THR A 1 68 ? -5.192 6.894 -8.789 1.00 90.81 68 THR A O 1
ATOM 510 N N . LEU A 1 69 ? -4.985 7.385 -6.595 1.00 90.75 69 LEU A N 1
ATOM 511 C CA . 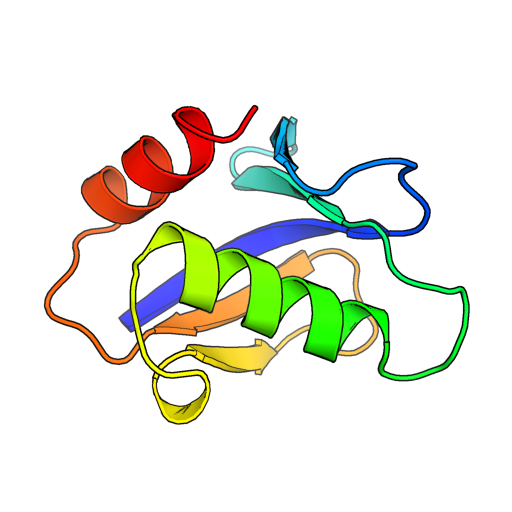LEU A 1 69 ? -5.890 6.370 -6.086 1.00 90.75 69 LEU A CA 1
ATOM 512 C C . LEU A 1 69 ? -7.259 6.990 -5.858 1.00 90.75 69 LEU A C 1
ATOM 514 O O . LEU A 1 69 ? -7.362 8.080 -5.308 1.00 90.75 69 LEU A O 1
ATOM 518 N N . GLU A 1 70 ? -8.302 6.287 -6.255 1.00 91.81 70 GLU A N 1
ATOM 519 C CA . GLU A 1 70 ? -9.668 6.573 -5.867 1.00 91.81 70 GLU A CA 1
ATOM 520 C C . GLU A 1 70 ? -10.073 5.590 -4.777 1.00 91.81 70 GLU A C 1
ATOM 522 O O . GLU A 1 70 ? -10.010 4.374 -4.964 1.00 91.81 70 GLU A O 1
ATOM 527 N N . ILE A 1 71 ? -10.413 6.138 -3.618 1.00 91.44 71 ILE A N 1
ATOM 528 C CA . ILE A 1 71 ? -10.858 5.398 -2.447 1.00 91.44 71 ILE A CA 1
ATOM 529 C C . ILE A 1 71 ? -12.335 5.726 -2.248 1.00 91.44 71 ILE A C 1
ATOM 531 O O . ILE A 1 71 ? -12.703 6.888 -2.049 1.00 91.44 71 ILE A O 1
ATOM 535 N N . ASP A 1 72 ? -13.166 4.701 -2.351 1.00 90.31 72 ASP A N 1
ATOM 536 C CA . ASP A 1 72 ? -14.608 4.750 -2.145 1.00 90.31 72 ASP A CA 1
ATOM 537 C C . ASP A 1 72 ? -14.915 4.421 -0.678 1.00 90.31 72 ASP 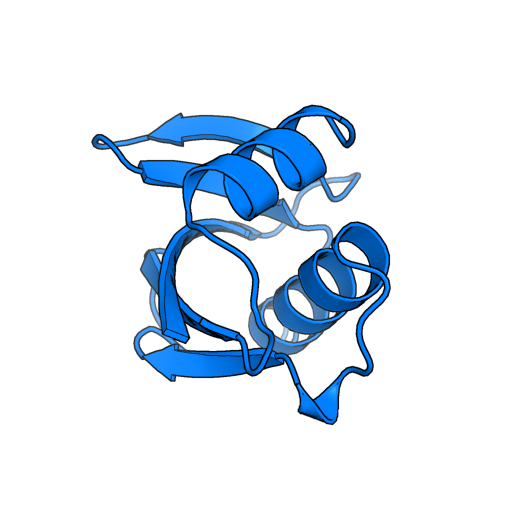A C 1
ATOM 539 O O . ASP A 1 72 ? -15.220 3.289 -0.310 1.00 90.31 72 ASP A O 1
ATOM 543 N N . ALA A 1 73 ? -14.683 5.405 0.190 1.00 86.31 73 ALA A N 1
ATOM 544 C CA . ALA A 1 73 ? -14.965 5.327 1.617 1.00 86.31 73 ALA A CA 1
ATOM 545 C C . ALA A 1 73 ? -15.134 6.734 2.202 1.00 86.31 73 ALA A C 1
ATOM 547 O O . ALA A 1 73 ? -14.581 7.703 1.675 1.00 86.31 73 ALA A O 1
ATOM 548 N N . GLU A 1 74 ? -15.841 6.825 3.326 1.00 86.38 74 GLU A N 1
ATOM 549 C CA . GLU A 1 74 ? -15.985 8.045 4.127 1.00 86.38 74 GLU A CA 1
ATOM 550 C C . GLU A 1 74 ? -14.725 8.276 4.989 1.00 86.38 74 GLU A C 1
ATOM 552 O O . GLU A 1 74 ? -14.759 8.255 6.213 1.00 86.38 74 GLU A O 1
ATOM 557 N N . LEU A 1 75 ? -13.566 8.403 4.334 1.00 86.31 75 LEU A N 1
ATOM 558 C CA . LEU A 1 75 ? -12.264 8.609 4.974 1.00 86.31 75 LEU A CA 1
ATOM 559 C C . LEU A 1 75 ? -11.626 9.897 4.459 1.00 86.31 75 LEU A C 1
ATOM 561 O O . LEU A 1 75 ? -11.483 10.082 3.253 1.00 86.31 75 LEU A O 1
ATOM 565 N N . SER A 1 76 ? -11.174 10.747 5.376 1.00 88.94 76 SER A N 1
ATOM 566 C CA . SER A 1 76 ? -10.426 11.968 5.057 1.00 88.94 76 SER A CA 1
ATOM 567 C C . SER A 1 76 ? -8.965 11.670 4.682 1.00 88.94 76 SER A C 1
ATOM 569 O O . SER A 1 76 ? -8.421 10.618 5.023 1.00 88.94 76 SER A O 1
ATOM 571 N N . GLU A 1 77 ? -8.278 12.619 4.033 1.00 86.44 77 GLU A N 1
ATOM 572 C CA . GLU A 1 77 ? -6.862 12.463 3.642 1.00 86.44 77 GLU A CA 1
ATOM 573 C C . GLU A 1 77 ? -5.975 12.194 4.859 1.00 86.44 77 GLU A C 1
ATOM 575 O O . GLU A 1 77 ? -5.094 11.336 4.810 1.00 86.44 77 GLU A O 1
ATOM 580 N N . SER A 1 78 ? -6.255 12.880 5.970 1.00 88.38 78 SER A N 1
ATOM 581 C CA . SER A 1 78 ? -5.552 12.711 7.242 1.00 88.38 78 SER A CA 1
ATOM 582 C C . SER A 1 78 ? -5.700 11.299 7.809 1.00 88.38 78 SER A C 1
ATOM 584 O O . SER A 1 78 ? -4.701 10.709 8.211 1.00 88.38 78 SER A O 1
ATOM 586 N N . GLU A 1 79 ? -6.909 10.728 7.778 1.00 89.81 79 GLU A N 1
ATOM 587 C CA . GLU A 1 79 ? -7.184 9.360 8.250 1.00 89.81 79 GLU A CA 1
ATOM 588 C C . GLU A 1 79 ? -6.407 8.333 7.421 1.00 89.81 79 GLU A C 1
ATOM 590 O O . GLU A 1 79 ? -5.767 7.422 7.952 1.00 89.81 79 GLU A O 1
ATOM 595 N N . ILE A 1 80 ? -6.408 8.509 6.097 1.00 88.88 80 ILE A N 1
ATOM 596 C CA . ILE A 1 80 ? -5.669 7.644 5.174 1.00 88.88 80 ILE A CA 1
ATOM 597 C C . ILE A 1 80 ? -4.168 7.740 5.454 1.00 88.88 80 ILE A C 1
ATOM 599 O O . ILE A 1 80 ? -3.487 6.717 5.569 1.00 88.88 80 ILE A O 1
ATOM 603 N N . LEU A 1 81 ? -3.647 8.960 5.588 1.00 88.12 81 LEU A N 1
ATOM 604 C CA . LEU A 1 81 ? -2.239 9.199 5.875 1.00 88.12 81 LEU A CA 1
ATOM 605 C C . LEU A 1 81 ? -1.833 8.585 7.218 1.00 88.12 81 LEU A C 1
ATOM 607 O O . LEU A 1 81 ? -0.786 7.942 7.307 1.00 88.12 81 LEU A O 1
ATOM 611 N N . GLU A 1 82 ? -2.662 8.731 8.248 1.00 90.25 82 GLU A N 1
ATOM 612 C CA . GLU A 1 82 ? -2.414 8.151 9.562 1.00 90.25 82 GLU A CA 1
ATOM 613 C C 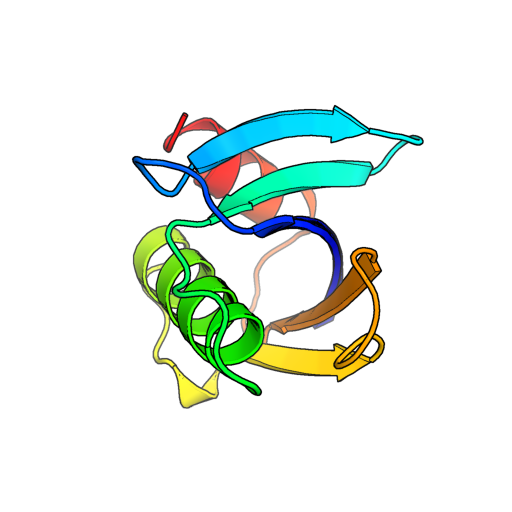. GLU A 1 82 ? -2.429 6.618 9.515 1.00 90.25 82 GLU A C 1
ATOM 615 O O . GLU A 1 82 ? -1.501 5.971 10.009 1.00 90.25 82 GLU A O 1
ATOM 620 N N . ALA A 1 83 ? -3.415 6.019 8.844 1.00 89.69 83 ALA A N 1
ATOM 621 C CA . ALA A 1 83 ? -3.500 4.572 8.675 1.00 89.69 83 ALA A CA 1
ATOM 622 C C . ALA A 1 83 ? -2.264 4.002 7.959 1.00 89.69 83 ALA A C 1
ATOM 624 O O . ALA A 1 83 ? -1.740 2.952 8.340 1.00 89.69 83 ALA A O 1
ATOM 625 N N . ILE A 1 84 ? -1.758 4.710 6.949 1.00 89.62 84 ILE A N 1
ATOM 626 C CA . ILE A 1 84 ? -0.537 4.343 6.229 1.00 89.62 84 ILE A CA 1
ATOM 627 C C . ILE A 1 84 ? 0.703 4.498 7.114 1.00 89.62 84 ILE A C 1
ATOM 629 O O . ILE A 1 84 ? 1.554 3.605 7.118 1.00 89.62 84 ILE A O 1
ATOM 633 N N . ARG A 1 85 ? 0.814 5.595 7.876 1.00 88.19 85 ARG A N 1
ATOM 634 C CA . ARG A 1 85 ? 1.928 5.842 8.812 1.00 88.19 85 ARG A CA 1
ATOM 635 C C . ARG A 1 85 ? 2.028 4.755 9.880 1.00 88.19 85 ARG A C 1
ATOM 637 O O . ARG A 1 85 ? 3.135 4.356 10.229 1.00 88.19 85 ARG A O 1
ATOM 644 N N . ARG A 1 86 ? 0.895 4.202 10.329 1.00 86.38 86 ARG A N 1
ATOM 645 C CA . ARG A 1 86 ? 0.852 3.045 11.247 1.00 86.38 86 ARG A CA 1
ATOM 646 C C . ARG A 1 86 ? 1.465 1.767 10.650 1.00 86.38 86 ARG A C 1
ATOM 648 O O . ARG A 1 86 ? 1.709 0.814 11.385 1.00 86.38 86 ARG A O 1
ATOM 655 N N . ARG A 1 87 ? 1.716 1.719 9.336 1.00 78.38 87 ARG A N 1
ATOM 656 C CA . ARG A 1 87 ? 2.226 0.549 8.601 1.00 78.38 87 ARG A CA 1
ATOM 657 C C . ARG A 1 87 ? 3.625 0.770 8.003 1.00 78.38 87 ARG A C 1
ATOM 659 O O . ARG A 1 87 ? 3.874 0.387 6.855 1.00 78.38 87 ARG A O 1
ATOM 666 N N . SER A 1 88 ? 4.511 1.421 8.762 1.00 61.22 88 SER A N 1
ATOM 667 C CA . SER A 1 88 ? 5.897 1.740 8.370 1.00 61.22 88 SER A CA 1
ATOM 668 C C . SER A 1 88 ? 6.884 0.577 8.500 1.00 61.22 88 SER A C 1
ATOM 670 O O . SER A 1 88 ? 6.683 -0.289 9.375 1.00 61.22 88 SER A O 1
#

Sequence (88 aa):
MKFHVYIQPGAKKSGYAGEFDGKAKIKVAAPPVEGAANDAVVRFFAKTLKLPKSAVRICAGGLSRHKTLEIDAELSESEILEAIRRRS

Foldseek 3Di:
DKAKEFEAEDDPDWAFDQDDPNHTYIYFDFDPDQCRSQVRVLVLQCVLVVHDSVQWHWPDQSVHRMTMIHGNDPDDNVRSSVSRNVGD

pLDDT: mean 86.65, std 5.88, range [61.22, 92.0]

Secondary structure (DSSP, 8-state):
-EEEEEEE-S-SS-EEEEEETTEEEEE----SSTTHHHHHHHHHHHHHHT--GGGEEEEE-TTSSEEEEEE-SS--HHHHHHHHHTT-